Protein AF-A0A7K6JLY6-F1 (afdb_monomer)

Mean predicted aligned error: 2.72 Å

Radius of gyration: 12.69 Å; Cα contacts (8 Å, |Δi|>4): 68; chains: 1; bounding box: 29×19×36 Å

InterPro domains:
  IPR006148 Glucosamine/galactosamine-6-phosphate isomerase [PF01182] (2-65)
  IPR037171 NagB/RpiA transferase-like [SSF100950] (2-65)

Solvent-accessible surface area (backbone atoms only — not comparable to full-atom values): 3906 Å² total; per-residue (Å²): 99,71,68,30,46,53,55,43,53,53,24,27,59,38,35,72,78,71,56,57,33,77,46,76,36,83,51,75,71,56,51,60,51,40,68,66,33,31,63,65,42,47,75,76,36,78,66,34,54,72,91,47,52,46,79,45,65,72,63,83,81,98,66,85,133

pLDDT: mean 95.44, std 3.37, range [77.69, 98.12]

Organism: NCBI:txid1160894

Secondary structure (DSSP, 8-state):
-HHHHHHHHHHHHHHHTT--EEEEE--THHHHHHHHHHHHHHHT-GGG-GGGEEEEES-------

Nearest PDB structures (foldseek):
  7wdc-assembly1_A  TM=5.287E-01  e=2.681E+00  Synechococcus elongatus PCC 7942 = FACHB-805
  7dyk-assembly1_B-2  TM=5.297E-01  e=3.776E+00  Synechococcus elongatus PCC 7942 = FACHB-805
  7dy2-assembly2_J  TM=4.699E-01  e=3.293E+00  Synechococcus elongatus PCC 7942 = FACHB-805
  3blv-assembly1_C  TM=4.759E-01  e=5.695E+00  Saccharomyces cerevisiae
  7dy2-assembly1_F  TM=4.698E-01  e=6.531E+00  Synechococcus elongatus PCC 7942 = FACHB-805

Foldseek 3Di:
DVVLLVLQVQLLVQPVVVAAAEDEAQDDCVVVVCVVRNVVNCVVRVSNPPVRYHYYYPDDDPDDD

Sequence (65 aa):
AALARLVVEAAVEALASGGRFALGLSGGSLVELLSRELPPALRAAPGADPSRWLVAFCDERLVPP

Structure (mmCIF, N/CA/C/O backbone):
data_AF-A0A7K6JLY6-F1
#
_entry.id   AF-A0A7K6JLY6-F1
#
loop_
_atom_site.group_PDB
_atom_site.id
_atom_site.type_symbol
_atom_site.label_atom_id
_atom_site.label_alt_id
_atom_site.label_comp_id
_atom_site.label_asym_id
_atom_site.label_entity_id
_atom_site.label_seq_id
_atom_site.pdbx_PDB_ins_code
_atom_site.Cartn_x
_atom_site.Cartn_y
_atom_site.Cartn_z
_atom_site.occupancy
_atom_site.B_iso_or_equiv
_atom_site.auth_seq_id
_atom_site.auth_comp_id
_atom_site.auth_asym_id
_atom_site.auth_atom_id
_atom_site.pdbx_PDB_model_num
ATOM 1 N N . ALA A 1 1 ? 12.023 4.849 7.562 1.00 77.69 1 ALA A N 1
ATOM 2 C CA . ALA A 1 1 ? 11.111 5.071 8.703 1.00 77.69 1 ALA A CA 1
ATOM 3 C C . ALA A 1 1 ? 10.057 6.164 8.467 1.00 77.69 1 ALA A C 1
ATOM 5 O O . ALA A 1 1 ? 8.881 5.834 8.499 1.00 77.69 1 ALA A O 1
ATOM 6 N N . ALA A 1 2 ? 10.418 7.437 8.230 1.00 95.94 2 ALA A N 1
ATOM 7 C CA . ALA A 1 2 ? 9.436 8.539 8.182 1.00 95.94 2 ALA A CA 1
ATOM 8 C C . ALA A 1 2 ? 8.327 8.357 7.125 1.00 95.94 2 ALA A C 1
ATOM 10 O O . ALA A 1 2 ? 7.153 8.490 7.449 1.00 95.94 2 ALA A O 1
ATOM 11 N N . LEU A 1 3 ? 8.682 7.963 5.895 1.00 96.69 3 LEU A N 1
ATOM 12 C CA . LEU A 1 3 ? 7.690 7.728 4.841 1.00 96.69 3 LEU A CA 1
ATOM 13 C C . LEU A 1 3 ? 6.738 6.566 5.171 1.00 96.69 3 LEU A C 1
ATOM 15 O O . LEU A 1 3 ? 5.536 6.694 4.989 1.00 96.69 3 LEU A O 1
ATOM 19 N N . ALA A 1 4 ? 7.258 5.451 5.693 1.00 97.38 4 ALA A N 1
ATOM 20 C CA . ALA A 1 4 ? 6.424 4.318 6.095 1.00 97.38 4 ALA A CA 1
ATOM 21 C C . ALA A 1 4 ? 5.429 4.707 7.200 1.00 97.38 4 ALA A C 1
ATOM 23 O O . ALA A 1 4 ? 4.276 4.294 7.153 1.00 97.38 4 ALA A O 1
ATOM 24 N N . ARG A 1 5 ? 5.854 5.546 8.156 1.00 97.31 5 ARG A N 1
ATOM 25 C CA . ARG A 1 5 ? 4.965 6.097 9.188 1.00 97.31 5 ARG A CA 1
ATOM 26 C C . ARG A 1 5 ? 3.870 6.969 8.584 1.00 97.31 5 ARG A C 1
ATOM 28 O O . ARG A 1 5 ? 2.712 6.733 8.888 1.00 97.31 5 ARG A O 1
ATOM 35 N N . LEU A 1 6 ? 4.222 7.881 7.676 1.00 98.12 6 LEU A N 1
ATOM 36 C CA . LEU A 1 6 ? 3.248 8.730 6.984 1.00 98.12 6 LEU A CA 1
ATOM 37 C C . LEU A 1 6 ? 2.188 7.903 6.239 1.00 98.12 6 LEU A C 1
ATOM 39 O O . LEU A 1 6 ? 0.998 8.173 6.354 1.00 98.12 6 LEU A O 1
ATOM 43 N N . VAL A 1 7 ? 2.612 6.875 5.497 1.00 98.00 7 VAL A N 1
ATOM 44 C CA . VAL A 1 7 ? 1.694 5.986 4.764 1.00 98.00 7 VAL A CA 1
ATOM 45 C C . VAL A 1 7 ? 0.756 5.255 5.727 1.00 98.00 7 VAL A C 1
ATOM 47 O O . VAL A 1 7 ? -0.440 5.160 5.471 1.00 98.00 7 VAL A O 1
ATOM 50 N N . VAL A 1 8 ? 1.284 4.754 6.844 1.00 98.00 8 VAL A N 1
ATOM 51 C CA . VAL A 1 8 ? 0.499 4.053 7.865 1.00 98.00 8 VAL A CA 1
ATOM 52 C C . VAL A 1 8 ? -0.486 4.988 8.570 1.00 98.00 8 VAL A C 1
ATOM 54 O O . VAL A 1 8 ? -1.632 4.603 8.770 1.00 98.00 8 VAL A O 1
ATOM 57 N N . GLU A 1 9 ? -0.0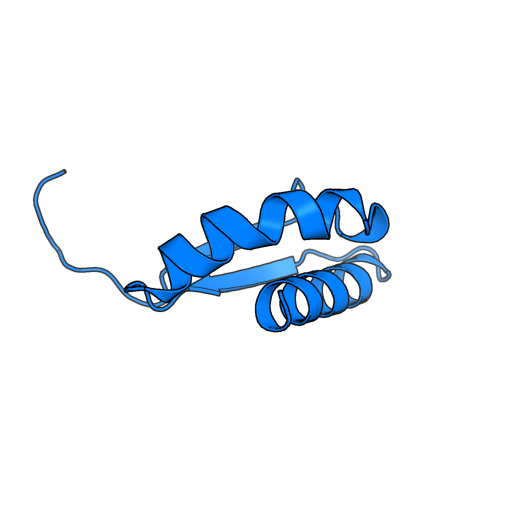77 6.207 8.916 1.00 97.56 9 GLU A N 1
ATOM 58 C CA . GLU A 1 9 ? -0.949 7.221 9.524 1.00 97.56 9 GLU A CA 1
ATOM 59 C C . GLU A 1 9 ? -2.111 7.576 8.584 1.00 97.56 9 GLU A C 1
ATOM 61 O O . GLU A 1 9 ? -3.270 7.520 8.996 1.00 97.56 9 GLU A O 1
ATOM 66 N N . ALA A 1 10 ? -1.819 7.805 7.299 1.00 97.69 10 ALA A N 1
ATOM 67 C CA . ALA A 1 10 ? -2.841 8.041 6.280 1.00 97.69 10 ALA A CA 1
ATOM 68 C C . ALA A 1 10 ? -3.787 6.838 6.101 1.00 97.69 10 ALA A C 1
ATOM 70 O O . ALA A 1 10 ? -4.992 7.008 5.911 1.00 97.69 10 ALA A O 1
ATOM 71 N N . ALA A 1 11 ? -3.265 5.612 6.191 1.00 98.06 11 ALA A N 1
ATOM 72 C CA . ALA A 1 11 ? -4.083 4.408 6.124 1.00 98.06 11 ALA A CA 1
ATOM 73 C C . ALA A 1 11 ? -5.009 4.260 7.335 1.00 98.06 11 ALA A C 1
ATOM 75 O O . ALA A 1 11 ? -6.188 3.967 7.161 1.00 98.06 11 ALA A O 1
ATOM 76 N N . VAL A 1 12 ? -4.513 4.495 8.554 1.00 97.81 12 VAL A N 1
ATOM 77 C CA . VAL A 1 12 ? -5.343 4.470 9.770 1.00 97.81 12 VAL A CA 1
ATOM 78 C C . VAL A 1 12 ? -6.493 5.469 9.648 1.00 97.81 12 VAL A C 1
ATOM 80 O O . VAL A 1 12 ? -7.641 5.112 9.912 1.00 97.81 12 VAL A O 1
ATOM 83 N N . GLU A 1 13 ? -6.205 6.692 9.205 1.00 96.69 13 GLU A N 1
ATOM 84 C CA . GLU A 1 13 ? -7.218 7.731 9.005 1.00 96.69 13 GLU A CA 1
ATOM 85 C C . GLU A 1 13 ? -8.276 7.308 7.974 1.00 96.69 13 GLU A C 1
ATOM 87 O O . GLU A 1 13 ? -9.478 7.366 8.248 1.00 96.69 13 GLU A O 1
ATOM 92 N N . ALA A 1 14 ? -7.849 6.798 6.816 1.00 96.56 14 ALA A N 1
ATOM 93 C CA . ALA A 1 14 ? -8.760 6.348 5.765 1.00 96.56 14 ALA A CA 1
ATOM 94 C C . ALA A 1 14 ? -9.659 5.182 6.213 1.00 96.56 14 ALA A C 1
ATOM 96 O O . ALA A 1 14 ? -10.827 5.095 5.823 1.00 96.56 14 ALA A O 1
ATOM 97 N N . LEU A 1 15 ? -9.136 4.277 7.043 1.00 96.62 15 LEU A N 1
ATOM 98 C CA . LEU A 1 15 ? -9.861 3.091 7.493 1.00 96.62 15 LEU A CA 1
ATOM 99 C C . LEU A 1 15 ? -10.772 3.356 8.698 1.00 96.62 15 LEU A C 1
ATOM 1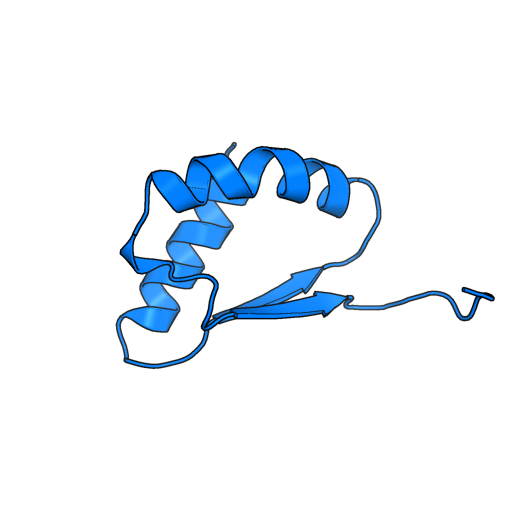01 O O . LEU A 1 15 ? -11.737 2.603 8.876 1.00 96.62 15 LEU A O 1
ATOM 105 N N . ALA A 1 16 ? -10.528 4.425 9.468 1.00 95.06 16 ALA A N 1
ATOM 106 C CA . ALA A 1 16 ? -11.340 4.825 10.621 1.00 95.06 16 ALA A CA 1
ATOM 107 C C . ALA A 1 16 ? -12.803 5.133 10.252 1.00 95.06 16 ALA A C 1
ATOM 109 O O . ALA A 1 16 ? -13.706 4.898 11.050 1.00 95.06 16 ALA A O 1
ATOM 110 N N . SER A 1 17 ? -13.054 5.593 9.023 1.00 89.62 17 SER A N 1
ATOM 111 C CA . SER A 1 17 ? -14.401 5.860 8.495 1.00 89.62 17 SER A CA 1
ATOM 112 C C . SER A 1 17 ? -15.092 4.630 7.881 1.00 89.62 17 SER A C 1
ATOM 114 O O . SER A 1 17 ? -16.178 4.746 7.318 1.00 89.62 17 SER A O 1
ATOM 116 N N . GLY A 1 18 ? -14.476 3.442 7.958 1.00 88.69 18 GLY A N 1
ATOM 117 C CA . GLY A 1 18 ? -14.998 2.224 7.326 1.00 88.69 18 GLY A CA 1
ATOM 118 C C . GLY A 1 18 ? -14.641 2.076 5.839 1.00 88.69 18 GLY A C 1
ATOM 119 O O . GLY A 1 18 ? -15.087 1.125 5.201 1.00 88.69 18 GLY A O 1
ATOM 120 N N . GLY A 1 19 ? -13.790 2.951 5.291 1.00 92.69 19 GLY A N 1
ATOM 121 C CA . GLY A 1 19 ? -13.407 2.973 3.875 1.00 92.69 19 GLY A CA 1
ATOM 122 C C . GLY A 1 19 ? -12.360 1.939 3.430 1.00 92.69 19 GLY A C 1
ATOM 123 O O . GLY A 1 19 ? -12.239 0.835 3.961 1.00 92.69 19 GLY A O 1
ATOM 124 N N . ARG A 1 20 ? -11.591 2.296 2.403 1.00 96.50 20 ARG A N 1
ATOM 125 C CA . ARG A 1 20 ? -10.394 1.579 1.934 1.00 96.50 20 ARG A CA 1
ATOM 126 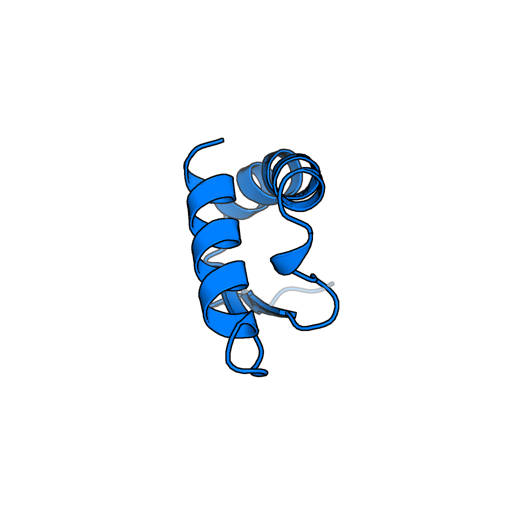C C . ARG A 1 20 ? -9.255 2.583 1.828 1.00 96.50 20 ARG A C 1
ATOM 128 O O . ARG A 1 20 ? -9.513 3.771 1.652 1.00 96.50 20 ARG A O 1
ATOM 135 N N . PHE A 1 21 ? -8.020 2.104 1.888 1.00 98.06 21 PHE A N 1
ATOM 136 C CA . PHE A 1 21 ? -6.847 2.938 1.639 1.00 98.06 21 PHE A CA 1
ATOM 137 C C . PHE A 1 21 ? -6.268 2.619 0.260 1.00 98.06 21 PHE A C 1
ATOM 139 O O . PHE A 1 21 ? -6.148 1.451 -0.098 1.00 98.06 21 PHE A O 1
ATOM 146 N N . ALA A 1 22 ? -5.931 3.637 -0.530 1.00 98.00 22 ALA A N 1
ATOM 147 C CA . ALA A 1 22 ? -5.335 3.463 -1.851 1.00 98.00 22 ALA A CA 1
ATOM 148 C C . ALA A 1 22 ? -3.978 4.171 -1.915 1.00 98.00 22 ALA A C 1
ATOM 150 O O . ALA A 1 22 ? -3.871 5.336 -1.535 1.00 98.00 22 ALA A O 1
ATOM 151 N N . LEU A 1 23 ? -2.955 3.474 -2.410 1.00 97.44 23 LEU A N 1
ATOM 152 C CA . LEU A 1 23 ? -1.584 3.966 -2.517 1.00 97.44 23 LEU A CA 1
ATOM 153 C C . LEU A 1 23 ? -1.061 3.789 -3.947 1.00 97.44 23 LEU A C 1
ATOM 155 O O . LEU A 1 23 ? -0.918 2.665 -4.430 1.00 97.44 23 LEU A O 1
ATOM 159 N N . GLY A 1 24 ? -0.744 4.912 -4.591 1.00 97.62 24 GLY A N 1
ATOM 160 C CA . GLY A 1 24 ? 0.001 4.946 -5.848 1.00 97.62 24 GLY A CA 1
ATOM 161 C C . GLY A 1 24 ? 1.512 4.930 -5.603 1.00 97.62 24 GLY A C 1
ATOM 162 O O . GLY A 1 24 ? 2.017 5.702 -4.786 1.00 97.62 24 GLY A O 1
ATOM 163 N N . LEU A 1 25 ? 2.238 4.064 -6.307 1.00 96.75 25 LEU A N 1
ATOM 164 C CA . LEU A 1 25 ? 3.693 3.924 -6.235 1.00 96.75 25 LEU A CA 1
ATOM 165 C C . LEU A 1 25 ? 4.338 4.344 -7.563 1.00 96.75 25 LEU A C 1
ATOM 167 O O . LEU A 1 25 ? 4.042 3.775 -8.602 1.00 96.75 25 LEU A O 1
ATOM 171 N N . SER A 1 26 ? 5.270 5.296 -7.540 1.00 93.50 26 SER A N 1
ATOM 172 C CA . SER A 1 26 ? 5.969 5.769 -8.754 1.00 93.50 26 SER A CA 1
ATOM 173 C C . SER A 1 26 ? 7.082 4.830 -9.264 1.00 93.50 26 SER A C 1
ATOM 175 O O . SER A 1 26 ? 7.742 5.142 -10.248 1.00 93.50 26 SER A O 1
ATOM 177 N N . GLY A 1 27 ? 7.365 3.718 -8.581 1.00 93.50 27 GLY A N 1
ATOM 178 C CA . GLY A 1 27 ? 8.500 2.843 -8.907 1.00 93.50 27 GLY A CA 1
ATOM 179 C C . GLY A 1 27 ? 9.843 3.314 -8.322 1.00 93.50 27 GLY A C 1
ATOM 180 O O . GLY A 1 27 ? 9.895 4.025 -7.314 1.00 93.50 27 GLY A O 1
ATOM 181 N N . GLY A 1 28 ? 10.953 2.873 -8.922 1.00 94.00 28 GLY A N 1
ATOM 182 C CA . GLY A 1 28 ? 12.317 3.212 -8.489 1.00 94.00 28 GLY A CA 1
ATOM 183 C C . GLY A 1 28 ? 12.659 2.769 -7.057 1.00 94.00 28 GLY A C 1
ATOM 184 O O . GLY A 1 28 ? 12.113 1.797 -6.533 1.00 94.00 28 GLY A O 1
ATOM 185 N N . SER A 1 29 ? 13.562 3.504 -6.396 1.00 95.19 29 SER A N 1
ATOM 186 C CA . SER A 1 29 ? 14.037 3.1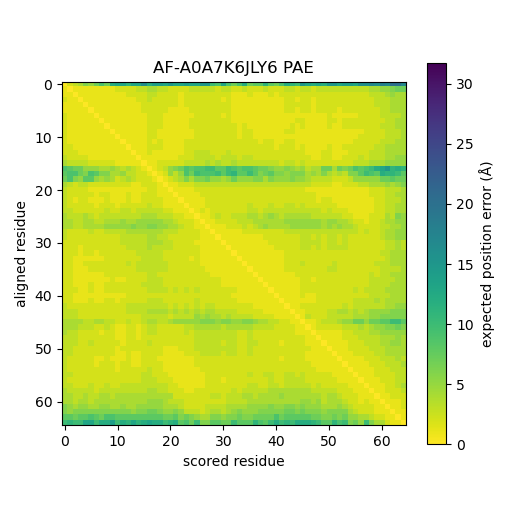88 -5.035 1.00 95.19 29 SER A CA 1
ATOM 187 C C . SER A 1 29 ? 12.964 3.323 -3.946 1.00 95.19 29 SER A C 1
ATOM 189 O O . SER A 1 29 ? 13.146 2.820 -2.835 1.00 95.19 29 SER A O 1
ATOM 19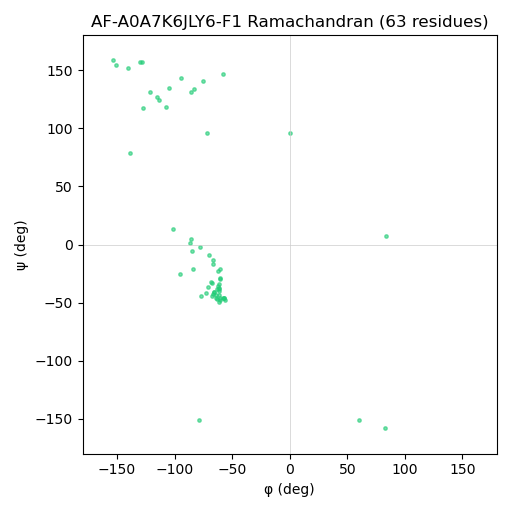1 N N . LEU A 1 30 ? 11.825 3.958 -4.251 1.00 94.31 30 LEU A N 1
ATOM 192 C CA . LEU A 1 30 ? 10.686 4.071 -3.338 1.00 94.31 30 LEU A CA 1
ATOM 193 C C . LEU A 1 30 ? 10.122 2.691 -2.976 1.00 94.31 30 LEU A C 1
ATOM 195 O O . LEU A 1 30 ? 9.768 2.456 -1.822 1.00 94.31 30 LEU A O 1
ATOM 199 N N . VAL A 1 31 ? 10.059 1.782 -3.954 1.00 95.06 31 VAL A N 1
ATOM 200 C CA . VAL A 1 31 ? 9.512 0.430 -3.775 1.00 95.06 31 VAL A CA 1
ATOM 201 C C . VAL A 1 31 ? 10.367 -0.358 -2.796 1.00 95.06 31 VAL A C 1
ATOM 203 O O . VAL A 1 31 ? 9.840 -0.954 -1.863 1.00 95.06 31 VAL A O 1
ATOM 206 N N . GLU A 1 32 ? 11.688 -0.312 -2.965 1.00 96.19 32 GLU A N 1
ATOM 207 C CA . GLU A 1 32 ? 12.634 -0.984 -2.075 1.00 96.19 32 GLU A CA 1
ATOM 208 C C . GLU A 1 32 ? 12.622 -0.380 -0.663 1.00 96.19 32 GLU A C 1
ATOM 210 O O . GLU A 1 32 ? 12.651 -1.094 0.342 1.00 96.19 32 GLU A O 1
ATOM 215 N N . LEU A 1 33 ? 12.545 0.950 -0.564 1.00 96.38 33 LEU A N 1
ATOM 216 C CA . LEU A 1 33 ? 12.436 1.626 0.723 1.00 96.38 33 LEU A CA 1
ATOM 217 C C . LEU A 1 33 ? 11.159 1.198 1.454 1.00 96.38 33 LEU A C 1
ATOM 219 O O . LEU A 1 33 ? 11.219 0.837 2.628 1.00 96.38 33 LEU A O 1
ATOM 223 N N . LEU A 1 34 ? 10.006 1.226 0.786 1.00 96.69 34 LEU A N 1
ATOM 224 C CA . LEU A 1 34 ? 8.734 0.864 1.407 1.00 96.69 34 LEU A CA 1
ATOM 225 C C . LEU A 1 34 ? 8.632 -0.637 1.689 1.00 96.69 34 LEU A C 1
ATOM 227 O O . LEU A 1 34 ? 8.126 -1.000 2.745 1.00 96.69 34 LEU A O 1
ATOM 231 N N . SER A 1 35 ? 9.159 -1.513 0.834 1.00 95.62 35 SER A N 1
ATOM 232 C CA . SER A 1 35 ? 9.134 -2.961 1.085 1.00 95.62 35 SER A CA 1
ATOM 233 C C . SER A 1 35 ? 9.902 -3.343 2.354 1.00 95.62 35 SER A C 1
ATOM 235 O O . SER A 1 35 ? 9.474 -4.235 3.086 1.00 95.62 35 SER A O 1
ATOM 237 N N . ARG A 1 36 ? 10.989 -2.627 2.667 1.00 97.56 36 ARG A N 1
ATOM 238 C CA . ARG A 1 36 ? 11.754 -2.803 3.908 1.00 97.56 36 ARG A CA 1
ATOM 239 C C . ARG A 1 36 ? 11.078 -2.166 5.122 1.00 97.56 36 ARG A C 1
ATOM 241 O O . ARG A 1 36 ? 11.054 -2.757 6.199 1.00 97.56 36 ARG A O 1
ATOM 248 N N . GLU A 1 37 ? 10.566 -0.948 4.977 1.00 97.69 37 GLU A N 1
ATOM 249 C CA . GLU A 1 37 ? 10.179 -0.106 6.117 1.00 97.69 37 GLU A CA 1
ATOM 250 C C . GLU A 1 37 ? 8.689 -0.203 6.484 1.00 97.69 37 GLU A C 1
ATOM 252 O O . GLU A 1 37 ? 8.323 0.050 7.632 1.00 97.69 37 GLU A O 1
ATOM 257 N N . LEU A 1 38 ? 7.817 -0.562 5.539 1.00 96.75 38 LEU A N 1
ATOM 258 C CA . LEU A 1 38 ? 6.371 -0.638 5.754 1.00 96.75 38 LEU A CA 1
ATOM 259 C C . LEU A 1 38 ? 5.955 -1.838 6.627 1.00 96.75 38 LEU A C 1
ATOM 261 O O . LEU A 1 38 ? 5.147 -1.631 7.532 1.00 96.75 38 LEU A O 1
ATOM 265 N N . PRO A 1 39 ? 6.512 -3.060 6.470 1.00 95.94 39 PRO A N 1
ATOM 266 C CA . PRO A 1 39 ? 6.144 -4.190 7.325 1.00 95.94 39 PRO A CA 1
ATOM 267 C C . PRO A 1 39 ? 6.337 -3.949 8.835 1.00 95.94 39 PRO A C 1
ATOM 269 O O . PRO A 1 39 ? 5.401 -4.222 9.590 1.00 95.94 39 PRO A O 1
ATOM 272 N N . PRO A 1 40 ? 7.482 -3.431 9.331 1.00 96.19 40 PRO A N 1
ATOM 273 C CA . PRO A 1 40 ? 7.609 -3.121 10.754 1.00 96.19 40 PRO A CA 1
ATOM 274 C C . PRO A 1 40 ? 6.701 -1.960 11.193 1.00 96.19 40 PRO A C 1
ATOM 276 O O . PRO A 1 40 ? 6.187 -2.006 12.308 1.00 96.19 40 PRO A O 1
ATOM 279 N N . ALA A 1 41 ? 6.445 -0.963 10.335 1.00 96.50 41 ALA A N 1
ATOM 280 C CA . ALA A 1 41 ? 5.524 0.134 10.649 1.00 96.50 41 ALA A CA 1
ATOM 281 C C . ALA A 1 41 ? 4.070 -0.350 10.802 1.00 96.50 41 ALA A C 1
ATOM 283 O O . ALA A 1 41 ? 3.385 0.049 11.741 1.00 96.50 41 ALA A O 1
ATOM 284 N N . LEU A 1 42 ? 3.624 -1.269 9.942 1.00 96.38 42 LEU A N 1
ATOM 285 C CA . LEU A 1 42 ? 2.294 -1.882 10.014 1.00 96.38 42 LEU A CA 1
ATOM 286 C C . LEU A 1 42 ? 2.096 -2.698 11.296 1.00 96.38 42 LEU A C 1
ATOM 288 O O . LEU A 1 42 ? 1.033 -2.631 11.907 1.00 96.38 42 LEU A O 1
ATOM 292 N N . ARG A 1 43 ? 3.128 -3.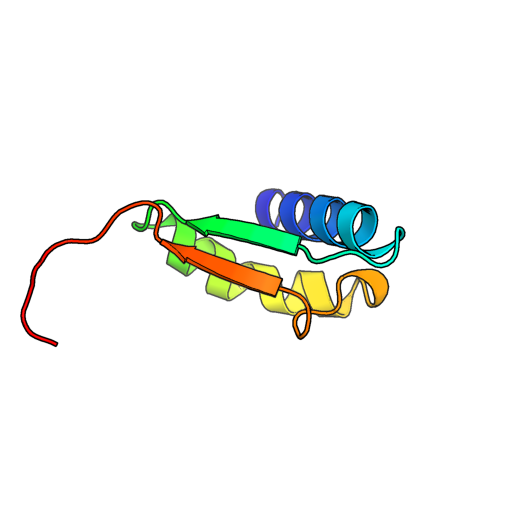417 11.762 1.00 94.88 43 ARG A N 1
ATOM 293 C CA . ARG A 1 43 ? 3.075 -4.143 13.049 1.00 94.88 43 ARG A CA 1
ATOM 294 C C . ARG A 1 43 ? 2.834 -3.213 14.240 1.00 94.88 43 ARG A C 1
ATOM 296 O O . ARG A 1 43 ? 2.251 -3.644 15.228 1.00 94.88 43 ARG A O 1
ATOM 303 N N . ALA A 1 44 ? 3.274 -1.958 14.148 1.00 93.88 44 ALA A N 1
ATOM 304 C CA . ALA A 1 44 ? 3.076 -0.948 15.184 1.00 93.88 44 ALA A CA 1
ATOM 305 C C . ALA A 1 44 ? 1.720 -0.217 15.086 1.00 93.88 44 ALA A C 1
ATOM 307 O O . ALA A 1 44 ? 1.401 0.575 15.970 1.00 93.88 44 ALA A O 1
ATOM 308 N N . ALA A 1 45 ? 0.920 -0.468 14.042 1.00 93.88 45 ALA A N 1
ATOM 309 C CA . ALA A 1 45 ? -0.325 0.247 13.765 1.00 93.88 45 ALA A CA 1
ATOM 310 C C . ALA A 1 45 ? -1.442 -0.706 13.290 1.00 93.88 45 ALA A C 1
ATOM 312 O O . ALA A 1 45 ? -1.760 -0.760 12.100 1.00 93.88 45 ALA A O 1
ATOM 313 N N . PRO A 1 46 ? -2.093 -1.441 14.209 1.00 90.12 46 PRO A N 1
ATOM 314 C CA . PRO A 1 46 ? -3.112 -2.434 13.855 1.00 90.12 46 PRO A CA 1
ATOM 315 C C . PRO A 1 46 ?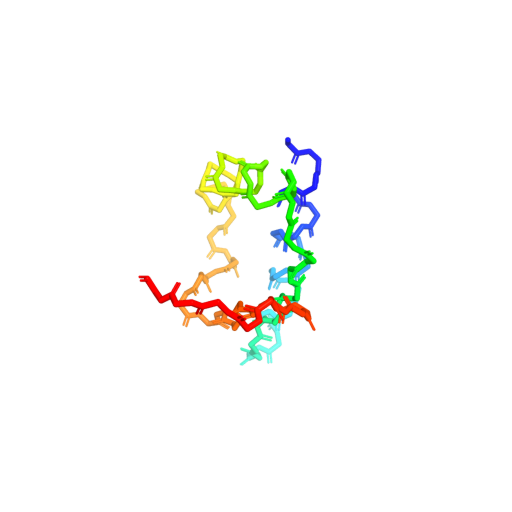 -4.341 -1.844 13.140 1.00 90.12 46 PRO A C 1
ATOM 317 O O . PRO A 1 46 ? -5.011 -2.554 12.397 1.00 90.12 46 PRO A O 1
ATOM 320 N N . GLY A 1 47 ? -4.625 -0.545 13.308 1.00 94.19 47 GLY A N 1
ATOM 321 C CA . GLY A 1 47 ? -5.720 0.146 12.612 1.00 94.19 47 GLY A CA 1
ATOM 322 C C . GLY A 1 47 ? -5.496 0.353 11.109 1.00 94.19 47 GLY A C 1
ATOM 323 O O . GLY A 1 47 ? -6.416 0.761 10.409 1.00 94.19 47 GLY A O 1
ATOM 324 N N . ALA A 1 48 ? -4.291 0.073 10.610 1.00 96.62 48 ALA A N 1
ATOM 325 C CA . ALA A 1 48 ? -3.925 0.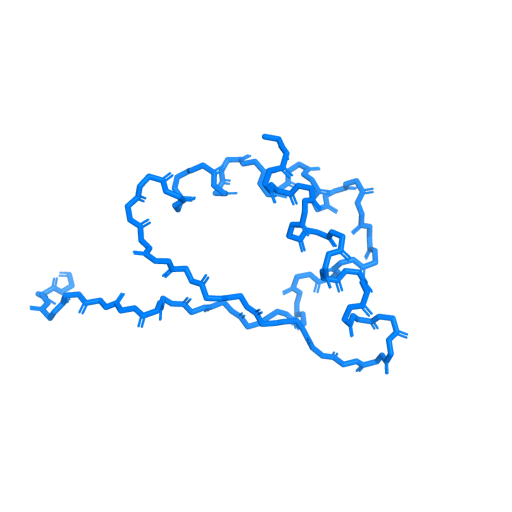266 9.216 1.00 96.62 48 ALA A CA 1
ATOM 326 C C . ALA A 1 48 ? -4.267 -0.932 8.314 1.00 96.62 48 ALA A C 1
ATOM 328 O O . ALA A 1 48 ? -3.916 -0.865 7.155 1.00 96.62 48 ALA A O 1
ATOM 329 N N . ASP A 1 49 ? -4.878 -2.017 8.808 1.00 95.38 49 ASP A N 1
ATOM 330 C CA . ASP A 1 49 ? -5.271 -3.249 8.083 1.00 95.38 49 ASP A CA 1
ATOM 331 C C . ASP A 1 49 ? -4.938 -3.319 6.561 1.00 95.38 49 ASP A C 1
ATOM 333 O O . ASP A 1 49 ? -5.728 -2.862 5.722 1.00 95.38 49 ASP A O 1
ATOM 337 N N . PRO A 1 50 ? -3.805 -3.951 6.185 1.00 95.62 50 PRO A N 1
ATOM 338 C CA . PRO A 1 50 ? -3.372 -4.092 4.792 1.00 95.62 50 PRO A CA 1
ATOM 339 C C . PRO A 1 50 ? -4.345 -4.851 3.886 1.00 95.62 50 PRO A C 1
ATOM 341 O O . PRO A 1 50 ? -4.288 -4.692 2.669 1.00 95.62 50 PRO A O 1
ATOM 344 N N . SER A 1 51 ? -5.246 -5.672 4.438 1.00 95.50 51 SER A N 1
ATOM 345 C CA . SER A 1 51 ? -6.228 -6.411 3.631 1.00 95.50 51 SER A CA 1
ATOM 346 C C . SER A 1 51 ? -7.252 -5.490 2.954 1.00 95.50 51 SER A C 1
ATOM 348 O O . SER A 1 51 ? -7.915 -5.883 1.994 1.00 95.50 51 SER A O 1
ATOM 350 N N . ARG A 1 52 ? -7.355 -4.239 3.421 1.00 96.69 52 ARG A N 1
ATOM 351 C CA . ARG A 1 52 ? -8.247 -3.197 2.894 1.00 96.69 52 ARG A CA 1
ATOM 352 C C . ARG A 1 52 ? -7.521 -2.188 2.003 1.00 96.69 52 ARG A C 1
ATOM 354 O O . ARG A 1 52 ? -8.073 -1.121 1.717 1.00 96.69 52 ARG A O 1
ATOM 361 N N . TRP A 1 53 ? -6.293 -2.501 1.589 1.00 97.81 53 TRP A N 1
ATOM 362 C CA . TRP A 1 53 ? -5.477 -1.623 0.760 1.00 97.81 53 TRP A CA 1
ATOM 363 C C . TRP A 1 53 ? -5.621 -1.960 -0.718 1.00 97.81 53 TRP A C 1
ATOM 365 O O . TRP A 1 53 ? -5.674 -3.122 -1.113 1.00 97.81 53 TRP A O 1
ATOM 375 N N . LEU A 1 54 ? -5.615 -0.919 -1.542 1.00 97.75 54 LEU A N 1
ATOM 376 C CA . LEU A 1 54 ? -5.318 -1.003 -2.962 1.00 97.75 54 LEU A CA 1
ATOM 377 C C . LEU A 1 54 ? -3.936 -0.393 -3.187 1.00 97.75 54 LEU A C 1
ATOM 379 O O . LEU A 1 54 ? -3.736 0.791 -2.929 1.00 97.75 54 LEU A O 1
ATOM 383 N N . VAL A 1 55 ? -2.993 -1.186 -3.682 1.00 96.75 55 VAL A N 1
ATOM 384 C CA . VAL A 1 55 ? -1.657 -0.706 -4.047 1.00 96.75 55 VAL A CA 1
ATOM 385 C C . VAL A 1 55 ? -1.487 -0.874 -5.547 1.00 96.75 55 VAL A C 1
ATOM 387 O O . VAL A 1 55 ? -1.708 -1.963 -6.074 1.00 96.75 55 VAL A O 1
ATOM 390 N N . ALA A 1 56 ? -1.117 0.203 -6.229 1.00 97.12 56 ALA A N 1
ATOM 391 C CA . ALA A 1 56 ? -0.916 0.210 -7.671 1.00 97.12 56 ALA A CA 1
ATOM 392 C C . ALA A 1 56 ? 0.303 1.055 -8.035 1.00 97.12 56 ALA A C 1
ATOM 394 O O . ALA A 1 56 ? 0.633 2.013 -7.335 1.00 97.12 56 ALA A O 1
ATOM 395 N N . PHE A 1 57 ? 0.956 0.722 -9.143 1.00 97.06 57 PHE A N 1
ATOM 396 C CA . PHE A 1 57 ? 1.943 1.616 -9.730 1.00 97.06 57 PHE A CA 1
ATOM 397 C C . PHE A 1 57 ? 1.244 2.781 -10.440 1.00 97.06 57 PHE A C 1
ATOM 399 O O . PHE A 1 57 ? 0.194 2.596 -11.054 1.00 97.06 57 PHE A O 1
ATOM 406 N N . CYS A 1 58 ? 1.806 3.984 -10.327 1.00 97.06 58 CYS A N 1
ATOM 407 C CA . CYS A 1 58 ? 1.308 5.170 -11.028 1.00 97.06 58 CYS A CA 1
ATOM 408 C C . CYS A 1 58 ? 1.533 5.064 -12.542 1.00 97.06 58 CYS A C 1
ATOM 410 O O . CYS A 1 58 ? 0.737 5.572 -13.328 1.00 97.06 58 CYS A O 1
ATOM 412 N N . ASP A 1 59 ? 2.617 4.400 -12.928 1.00 96.62 59 ASP A N 1
ATOM 413 C CA . ASP A 1 59 ? 3.054 4.137 -14.289 1.00 96.62 59 ASP A CA 1
ATOM 414 C C . ASP A 1 59 ? 3.899 2.855 -14.315 1.00 96.62 59 ASP A C 1
ATOM 416 O O . ASP A 1 59 ? 4.422 2.425 -13.289 1.00 96.62 59 ASP A O 1
ATOM 420 N N . GLU A 1 60 ? 4.020 2.224 -15.481 1.00 94.94 60 GLU A N 1
ATOM 421 C CA . GLU A 1 60 ? 4.891 1.065 -15.681 1.00 94.94 60 GLU A CA 1
ATOM 422 C C . GLU A 1 60 ? 5.367 1.018 -17.139 1.00 94.94 60 GLU A C 1
ATOM 424 O O . GLU A 1 60 ? 4.725 1.543 -18.055 1.00 94.94 60 GLU A O 1
ATOM 429 N N . ARG A 1 61 ? 6.515 0.388 -17.366 1.00 94.50 61 ARG A N 1
ATOM 430 C CA . ARG A 1 61 ? 7.082 0.136 -18.685 1.00 94.50 61 ARG A CA 1
ATOM 431 C C . ARG A 1 61 ? 6.447 -1.113 -19.285 1.00 94.50 61 ARG A C 1
ATOM 433 O O . ARG A 1 61 ? 6.390 -2.162 -18.655 1.00 94.50 61 ARG A O 1
ATOM 440 N N . LEU A 1 62 ? 6.051 -1.034 -20.553 1.00 96.62 62 LEU A N 1
ATOM 441 C CA . LEU A 1 62 ? 5.645 -2.218 -21.306 1.00 96.62 62 LEU A CA 1
ATOM 442 C C . LEU A 1 62 ? 6.883 -3.068 -21.634 1.00 96.62 62 LEU A C 1
ATOM 444 O O . LEU A 1 62 ? 7.587 -2.801 -22.609 1.00 96.62 62 LEU A O 1
ATOM 448 N N . VAL A 1 63 ? 7.149 -4.072 -20.802 1.00 94.75 63 VAL A N 1
ATOM 449 C CA . VAL A 1 63 ? 8.263 -5.020 -20.939 1.00 94.75 63 VAL A CA 1
ATOM 450 C C . VAL A 1 63 ? 7.751 -6.461 -20.819 1.00 94.75 63 VAL A C 1
ATOM 452 O O . VAL A 1 63 ? 6.679 -6.674 -20.249 1.00 94.75 63 VAL A O 1
ATOM 455 N N . PRO A 1 64 ? 8.468 -7.461 -21.364 1.00 95.25 64 PRO A N 1
ATOM 456 C CA . PRO A 1 64 ? 8.162 -8.859 -21.079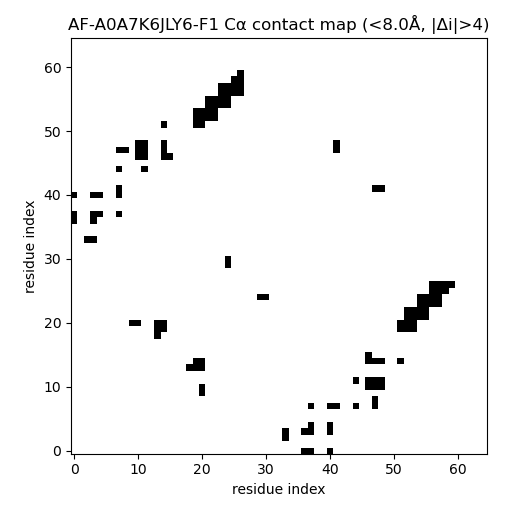 1.00 95.25 64 PRO A CA 1
ATOM 457 C C . PRO A 1 64 ? 8.236 -9.153 -19.570 1.00 95.25 64 PRO A C 1
ATOM 459 O O . PRO A 1 64 ? 9.068 -8.540 -18.894 1.00 95.25 64 PRO A O 1
ATOM 462 N N . PRO A 1 65 ? 7.390 -10.064 -19.055 1.00 82.69 65 PRO A N 1
ATOM 463 C CA . PRO A 1 65 ? 7.450 -10.507 -17.666 1.00 82.69 65 PRO A CA 1
ATOM 464 C C . PRO A 1 65 ? 8.708 -11.329 -17.358 1.00 82.69 65 PRO A C 1
ATOM 466 O O . PRO A 1 65 ? 9.228 -12.002 -18.281 1.00 82.69 65 PRO A O 1
#